Protein AF-A0A094ZV31-F1 (afdb_monomer)

Mean predicted aligned error: 3.97 Å

pLDDT: mean 92.71, std 7.33, range [64.81, 98.44]

Nearest PDB structures (foldseek):
  5xxu-assembly1_V  TM=3.524E-01  e=9.433E+00  Toxoplasma gondii

Secondary structure (DSSP, 8-state):
------------TT-------------GGGPPPHHHHTTTEEEEEEEEETTEEEEEEEEEE---

Structure (mmCIF, N/CA/C/O backbone):
data_AF-A0A094ZV31-F1
#
_entry.id   AF-A0A094ZV31-F1
#
loop_
_atom_site.group_PDB
_atom_site.id
_atom_site.type_symbol
_atom_site.label_atom_id
_atom_site.label_alt_id
_atom_site.label_comp_id
_atom_site.label_asym_id
_atom_site.label_entity_id
_atom_site.label_seq_id
_atom_site.pdbx_PDB_ins_code
_atom_site.Cartn_x
_atom_site.Cartn_y
_atom_site.Cartn_z
_atom_site.occupancy
_atom_site.B_iso_or_equiv
_atom_site.auth_seq_id
_atom_site.auth_comp_id
_atom_site.auth_asym_id
_atom_site.auth_atom_id
_atom_site.pdbx_PDB_model_num
ATOM 1 N N . MET A 1 1 ? 2.123 -11.351 -12.061 1.00 64.81 1 MET A N 1
ATOM 2 C CA . MET A 1 1 ? 1.519 -10.156 -11.433 1.00 64.81 1 MET A CA 1
ATOM 3 C C . MET A 1 1 ? 1.848 -10.246 -9.957 1.00 64.81 1 MET A C 1
ATOM 5 O O . MET A 1 1 ? 1.663 -11.323 -9.412 1.00 64.81 1 MET A O 1
ATOM 9 N N . ALA A 1 2 ? 2.435 -9.204 -9.369 1.00 81.31 2 ALA A N 1
ATOM 10 C CA . ALA A 1 2 ? 2.732 -9.194 -7.938 1.00 81.31 2 ALA A CA 1
ATOM 11 C C . ALA A 1 2 ? 1.456 -8.859 -7.158 1.00 81.31 2 ALA A C 1
ATOM 13 O O . ALA A 1 2 ? 0.685 -8.004 -7.601 1.00 81.31 2 ALA A O 1
ATOM 14 N N . ASP A 1 3 ? 1.250 -9.543 -6.039 1.00 88.88 3 ASP A N 1
ATOM 15 C CA . ASP A 1 3 ? 0.161 -9.292 -5.100 1.00 88.88 3 ASP A CA 1
ATOM 16 C C . ASP A 1 3 ? 0.765 -9.101 -3.706 1.00 88.88 3 ASP A C 1
ATOM 18 O O . ASP A 1 3 ? 1.715 -9.798 -3.336 1.00 88.88 3 ASP A O 1
ATOM 22 N N . TRP A 1 4 ? 0.244 -8.132 -2.962 1.00 92.56 4 TRP A N 1
ATOM 23 C CA . TRP A 1 4 ? 0.714 -7.783 -1.629 1.00 92.56 4 TRP A CA 1
ATOM 24 C C . TRP A 1 4 ? -0.480 -7.633 -0.695 1.00 92.56 4 TRP A C 1
ATOM 26 O O . TRP A 1 4 ? -1.421 -6.899 -0.994 1.00 92.56 4 TRP A O 1
ATOM 36 N N . SER A 1 5 ? -0.395 -8.283 0.465 1.00 94.62 5 SER A N 1
ATOM 37 C CA . 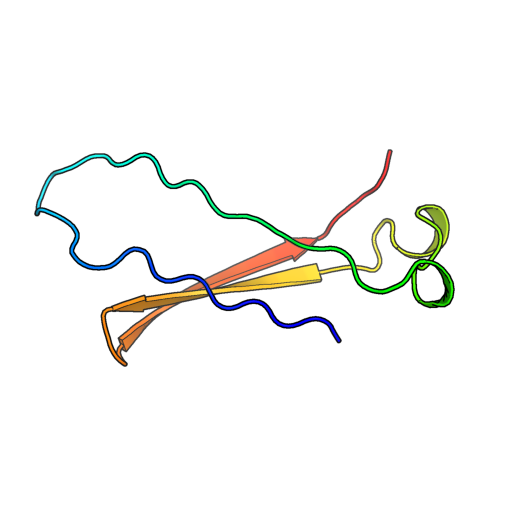SER A 1 5 ? -1.372 -8.150 1.542 1.00 94.62 5 SER A CA 1
ATOM 38 C C . SER A 1 5 ? -0.732 -7.458 2.738 1.00 94.62 5 SER A C 1
ATOM 40 O O . SER A 1 5 ? 0.373 -7.817 3.150 1.00 94.62 5 SER A O 1
ATOM 42 N N . PHE A 1 6 ? -1.437 -6.477 3.292 1.00 96.56 6 PHE A N 1
ATOM 43 C CA . PHE A 1 6 ? -1.027 -5.750 4.484 1.00 96.56 6 PHE A CA 1
ATOM 44 C C . PHE A 1 6 ? -2.230 -5.592 5.411 1.00 96.56 6 PHE A C 1
ATOM 46 O O . PHE A 1 6 ? -3.319 -5.246 4.957 1.00 96.56 6 PHE A O 1
ATOM 53 N N . GLU A 1 7 ? -2.018 -5.792 6.710 1.00 96.88 7 GLU A N 1
ATOM 54 C CA . GLU A 1 7 ? -3.049 -5.632 7.732 1.00 96.88 7 GLU A CA 1
ATOM 55 C C . GLU A 1 7 ? -2.637 -4.530 8.711 1.00 96.88 7 GLU A C 1
ATOM 57 O O . GLU A 1 7 ? -1.545 -4.563 9.279 1.00 96.88 7 GLU A O 1
ATOM 62 N N . PHE A 1 8 ? -3.504 -3.529 8.877 1.00 97.06 8 PHE A N 1
ATOM 63 C CA . PHE A 1 8 ? -3.319 -2.479 9.881 1.00 97.06 8 PHE A CA 1
ATOM 64 C C . PHE A 1 8 ? -3.944 -2.861 11.230 1.00 97.06 8 PHE A C 1
ATOM 66 O O . PHE A 1 8 ? -3.414 -2.516 12.283 1.00 97.06 8 PHE A O 1
ATOM 73 N N . GLY A 1 9 ? -5.062 -3.593 11.193 1.00 96.00 9 GLY A N 1
ATOM 74 C CA . GLY A 1 9 ? -5.862 -3.931 12.364 1.00 96.00 9 GLY A CA 1
ATOM 75 C C . GLY A 1 9 ? -6.831 -2.811 12.754 1.00 96.00 9 GLY A C 1
ATOM 76 O O . GLY A 1 9 ? -7.366 -2.099 11.905 1.00 96.00 9 GLY A O 1
ATOM 77 N N . PHE A 1 10 ? -7.087 -2.675 14.056 1.00 96.88 10 PHE A N 1
ATOM 78 C CA . PHE A 1 10 ? -8.078 -1.742 14.593 1.00 96.88 10 PHE A CA 1
ATOM 79 C C . PHE A 1 10 ? -7.680 -0.266 14.411 1.00 96.88 10 PHE A C 1
ATOM 81 O O . PHE A 1 10 ? -6.557 0.132 14.719 1.00 96.88 10 PHE A O 1
ATOM 88 N N . VAL A 1 11 ? -8.640 0.567 13.993 1.00 97.88 11 VAL A N 1
ATOM 89 C CA . VAL A 1 11 ? -8.486 2.023 13.841 1.00 97.88 11 VAL A CA 1
ATOM 90 C C . VAL A 1 11 ? -9.414 2.743 14.820 1.00 97.88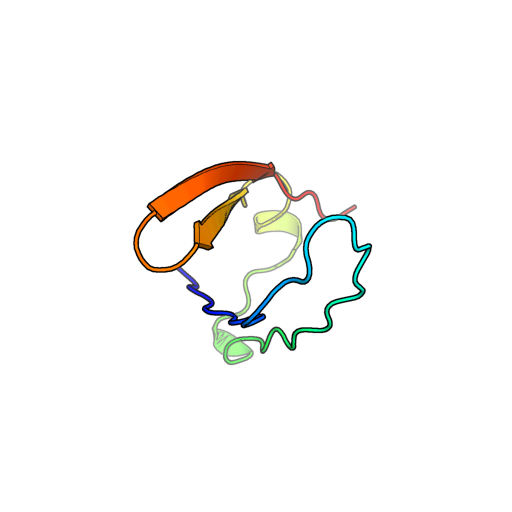 11 VAL A C 1
ATOM 92 O O . VAL A 1 11 ? -10.630 2.575 14.775 1.00 97.88 11 VAL A O 1
ATOM 95 N N . ILE A 1 12 ? -8.855 3.588 15.692 1.00 98.25 12 ILE A N 1
ATOM 96 C CA . ILE A 1 12 ? -9.642 4.369 16.659 1.00 98.25 12 ILE A CA 1
ATOM 97 C C . ILE A 1 12 ? -10.477 5.435 15.9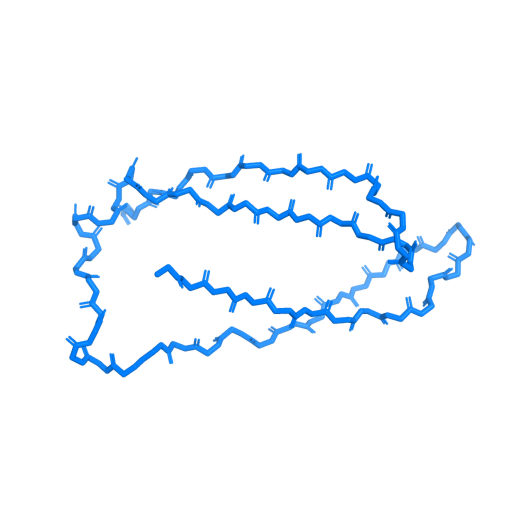14 1.00 98.25 12 ILE A C 1
ATOM 99 O O . ILE A 1 12 ? -9.913 6.182 15.106 1.00 98.25 12 ILE A O 1
ATOM 103 N N . PRO A 1 13 ? -11.786 5.586 16.196 1.00 97.81 13 PRO A N 1
ATOM 104 C CA . PRO A 1 13 ? -12.601 6.646 15.601 1.00 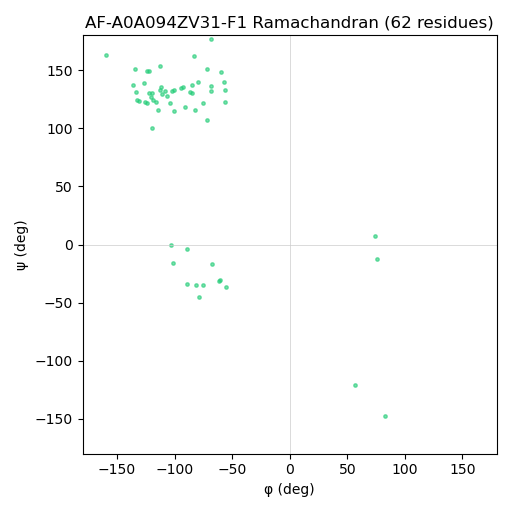97.81 13 PRO A CA 1
ATOM 105 C C . PRO A 1 13 ? -12.027 8.047 15.857 1.00 97.81 13 PRO A C 1
ATOM 107 O O . PRO A 1 13 ? -11.661 8.381 16.982 1.00 97.81 13 PRO A O 1
ATOM 110 N N . GLY A 1 14 ? -11.950 8.876 14.812 1.00 98.00 14 GLY A N 1
ATOM 111 C CA . GLY A 1 14 ? -11.414 10.242 14.897 1.00 98.00 14 GLY A CA 1
ATOM 112 C C . GLY A 1 14 ? -9.887 10.340 15.028 1.00 98.00 14 GLY A C 1
ATOM 113 O O . GLY A 1 14 ? -9.370 11.435 15.237 1.00 98.00 14 GLY A O 1
ATOM 114 N N . SER A 1 15 ? -9.157 9.225 14.909 1.00 98.06 15 SER A N 1
ATOM 115 C CA . SER A 1 15 ? -7.691 9.221 14.957 1.00 98.06 15 SER A CA 1
ATOM 116 C C . SER A 1 15 ? -7.040 9.559 13.611 1.00 98.06 15 SER A C 1
ATOM 118 O O . SER A 1 15 ? -7.646 9.465 12.545 1.00 98.06 15 SER A O 1
ATOM 120 N N . THR A 1 16 ? -5.764 9.937 13.671 1.00 98.12 16 THR A N 1
ATOM 121 C CA . THR A 1 16 ? -4.846 9.985 12.527 1.00 98.12 16 THR A CA 1
ATOM 122 C C . THR A 1 16 ? -3.691 9.043 12.835 1.00 98.12 16 THR A C 1
ATOM 124 O O . THR A 1 16 ? -3.132 9.109 13.928 1.00 98.12 16 THR A O 1
ATOM 127 N N . ASN A 1 17 ? -3.349 8.161 11.897 1.00 97.38 17 ASN A N 1
ATOM 128 C CA . ASN A 1 17 ? -2.393 7.081 12.127 1.00 97.38 17 ASN A CA 1
ATOM 129 C C . ASN A 1 17 ? -1.246 7.125 11.116 1.00 97.38 17 ASN A C 1
ATOM 131 O O . ASN A 1 17 ? -1.445 7.488 9.957 1.00 97.38 17 ASN A O 1
ATOM 135 N N . THR A 1 18 ? -0.069 6.678 11.550 1.00 97.81 18 THR A N 1
ATOM 136 C CA . THR A 1 18 ? 1.056 6.351 10.668 1.00 97.81 18 THR A CA 1
ATOM 137 C C . THR A 1 18 ? 1.132 4.838 10.521 1.00 97.81 18 THR A C 1
ATOM 139 O O . THR A 1 18 ? 1.116 4.121 11.519 1.00 97.81 18 THR A O 1
ATOM 142 N N . TRP A 1 19 ? 1.250 4.353 9.286 1.00 96.88 19 TRP A N 1
ATOM 143 C CA . TRP A 1 19 ? 1.395 2.931 8.986 1.00 96.88 19 TRP A CA 1
ATOM 144 C C . TRP A 1 19 ? 2.679 2.670 8.207 1.00 96.88 19 TRP A C 1
ATOM 146 O O . TRP A 1 19 ? 2.942 3.323 7.199 1.00 96.88 19 TRP A O 1
ATOM 156 N N . GLN A 1 20 ? 3.461 1.695 8.665 1.00 96.81 20 GLN A N 1
ATOM 157 C CA . GLN A 1 20 ? 4.653 1.220 7.978 1.00 96.81 20 GLN A CA 1
ATOM 158 C C . GLN A 1 20 ? 4.425 -0.200 7.458 1.00 96.81 20 GLN A C 1
ATOM 160 O O . GLN A 1 20 ? 3.920 -1.058 8.177 1.00 96.81 20 GLN A O 1
ATOM 165 N N . SER A 1 21 ? 4.829 -0.448 6.215 1.00 95.50 21 SER A N 1
ATOM 166 C CA . SER A 1 21 ? 4.777 -1.759 5.565 1.00 95.50 21 SER A CA 1
ATOM 167 C C . SER A 1 21 ? 6.094 -2.040 4.847 1.00 95.50 21 SER A C 1
ATOM 169 O O . SER A 1 21 ? 6.772 -1.111 4.405 1.00 95.50 21 SER A O 1
ATOM 171 N N . LEU A 1 22 ? 6.454 -3.318 4.727 1.00 94.31 22 LEU A N 1
ATOM 172 C CA . LEU A 1 22 ? 7.629 -3.761 3.979 1.00 94.31 22 LEU A CA 1
ATOM 173 C C . LEU A 1 22 ? 7.187 -4.350 2.639 1.00 94.31 22 LEU A C 1
ATOM 175 O O . LEU A 1 22 ? 6.435 -5.319 2.604 1.00 94.31 22 LEU A O 1
ATOM 179 N N . ILE A 1 23 ? 7.690 -3.788 1.541 1.00 92.38 23 ILE A N 1
ATOM 180 C CA . ILE A 1 23 ? 7.513 -4.353 0.201 1.00 92.38 23 ILE A CA 1
ATOM 181 C C . ILE A 1 23 ? 8.802 -5.080 -0.160 1.00 92.38 23 ILE A C 1
ATOM 183 O O . ILE A 1 23 ? 9.852 -4.454 -0.300 1.00 92.38 23 ILE A O 1
ATOM 187 N N . GLN A 1 24 ? 8.720 -6.399 -0.309 1.00 87.00 24 GLN A N 1
ATOM 188 C CA . GLN A 1 24 ? 9.851 -7.213 -0.735 1.00 87.00 24 GLN A CA 1
ATOM 189 C C . GLN A 1 24 ? 9.831 -7.392 -2.255 1.00 87.00 24 GLN A C 1
ATOM 191 O O . GLN A 1 24 ? 8.784 -7.648 -2.853 1.00 87.00 24 GLN A O 1
ATOM 196 N N . SER A 1 25 ? 10.999 -7.238 -2.876 1.00 81.69 25 SER A N 1
ATOM 197 C CA . SER A 1 25 ? 11.191 -7.517 -4.296 1.00 81.69 25 SER A CA 1
ATOM 198 C C . SER A 1 25 ? 11.162 -9.020 -4.570 1.00 81.69 25 SER A C 1
ATOM 200 O O . SER A 1 25 ? 11.579 -9.821 -3.732 1.00 81.69 25 SER A O 1
ATOM 202 N N . ASP A 1 26 ? 10.733 -9.393 -5.775 1.00 80.44 26 ASP A N 1
ATOM 203 C CA . ASP A 1 26 ? 10.968 -10.742 -6.297 1.00 80.44 26 ASP A CA 1
ATOM 204 C C . ASP A 1 26 ? 12.476 -10.952 -6.575 1.00 80.44 26 ASP A C 1
ATOM 206 O O . ASP A 1 26 ? 13.301 -10.045 -6.393 1.00 80.44 26 ASP A O 1
ATOM 210 N N . SER A 1 27 ? 12.857 -12.155 -6.997 1.00 81.00 27 SER A N 1
ATOM 211 C CA . SER A 1 27 ? 14.236 -12.486 -7.353 1.00 81.00 27 SER A CA 1
ATOM 212 C C . SER A 1 27 ? 14.768 -11.612 -8.505 1.00 81.00 27 SER A C 1
ATOM 214 O O . SER A 1 27 ? 14.026 -11.162 -9.379 1.00 81.00 27 SER A O 1
ATOM 216 N N . ALA A 1 28 ? 16.078 -11.332 -8.504 1.00 75.06 28 ALA A N 1
ATOM 217 C CA . ALA A 1 28 ? 16.696 -10.362 -9.418 1.00 75.06 28 ALA A CA 1
ATOM 218 C C . ALA A 1 28 ? 16.528 -10.717 -10.909 1.00 75.06 28 ALA A C 1
ATOM 220 O O . ALA A 1 28 ? 1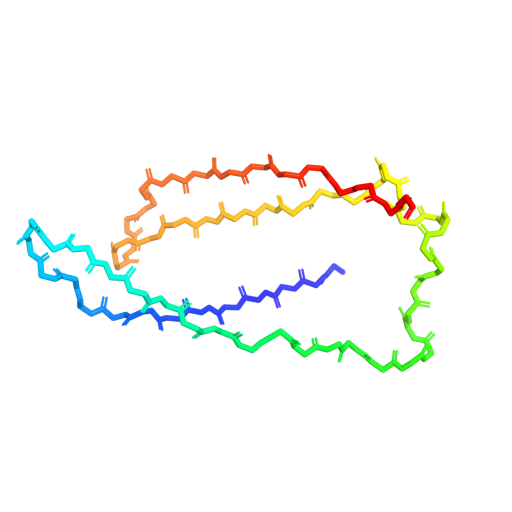6.423 -9.829 -11.750 1.00 75.06 28 ALA A O 1
ATOM 221 N N . ASP A 1 29 ? 16.448 -12.006 -11.232 1.00 75.38 29 ASP A N 1
ATOM 222 C CA . ASP A 1 29 ? 16.180 -12.549 -12.569 1.00 75.38 29 ASP A CA 1
ATOM 223 C C . ASP A 1 29 ? 14.759 -12.255 -13.080 1.00 75.38 29 ASP A C 1
ATOM 225 O O . ASP A 1 29 ? 14.505 -12.335 -14.282 1.00 75.38 29 ASP A O 1
ATOM 229 N N . ARG A 1 30 ? 13.839 -11.869 -12.190 1.00 76.31 30 ARG A N 1
ATOM 230 C CA . ARG A 1 30 ? 12.450 -11.499 -12.508 1.00 76.31 30 ARG A CA 1
ATOM 231 C C . ARG A 1 30 ? 12.208 -9.993 -12.493 1.00 76.31 30 ARG A C 1
ATOM 233 O O . ARG A 1 30 ? 11.092 -9.543 -12.761 1.00 76.31 30 ARG A O 1
ATOM 240 N N . MET A 1 31 ? 13.241 -9.204 -12.205 1.00 81.00 31 MET A N 1
ATOM 241 C CA . MET A 1 31 ? 13.145 -7.750 -12.206 1.00 81.00 31 MET A CA 1
ATOM 242 C C . MET A 1 31 ? 13.122 -7.217 -13.639 1.00 81.00 31 MET A C 1
ATOM 244 O O . MET A 1 31 ? 14.041 -7.420 -14.430 1.00 81.00 31 MET A O 1
ATOM 248 N N . ILE A 1 32 ? 12.052 -6.498 -13.971 1.00 82.56 32 ILE A N 1
ATOM 249 C CA . ILE A 1 32 ? 11.879 -5.872 -15.282 1.00 82.56 32 ILE A CA 1
ATOM 250 C C . ILE A 1 32 ? 12.583 -4.502 -15.275 1.00 82.56 32 ILE A C 1
ATOM 252 O O . ILE A 1 32 ? 12.428 -3.744 -14.314 1.00 82.56 32 ILE A O 1
ATOM 256 N N . PRO A 1 33 ? 13.323 -4.131 -16.338 1.00 86.62 33 PRO A N 1
ATOM 257 C CA . PRO A 1 33 ? 13.991 -2.834 -16.410 1.00 86.62 33 PRO A CA 1
ATOM 258 C C . PRO A 1 33 ? 13.030 -1.643 -16.259 1.00 86.62 33 PRO A C 1
ATOM 260 O O . PRO A 1 33 ? 11.966 -1.604 -16.880 1.00 86.62 33 PRO A O 1
ATOM 263 N N . ALA A 1 34 ? 13.450 -0.608 -15.521 1.00 87.44 34 ALA A N 1
ATOM 264 C CA . ALA A 1 34 ? 12.636 0.581 -15.228 1.00 87.44 34 ALA A CA 1
ATOM 265 C C . ALA A 1 34 ? 12.090 1.284 -16.487 1.00 87.44 34 ALA A C 1
ATOM 267 O O . ALA A 1 34 ? 10.940 1.717 -16.504 1.00 87.44 34 ALA A O 1
ATOM 268 N N . LYS A 1 35 ? 12.875 1.329 -17.575 1.00 88.94 35 LYS A N 1
ATOM 269 C CA . LYS A 1 35 ? 12.453 1.907 -18.866 1.00 88.94 35 LYS A CA 1
ATOM 270 C C . LYS A 1 35 ? 11.249 1.183 -19.481 1.00 88.94 35 LYS A C 1
ATOM 272 O O . LYS A 1 35 ? 10.456 1.811 -20.169 1.00 88.94 35 LYS A O 1
ATOM 277 N N . VAL A 1 36 ? 11.116 -0.122 -19.241 1.00 89.44 36 VAL A N 1
ATOM 278 C CA . VAL A 1 36 ? 9.975 -0.923 -19.713 1.00 89.44 36 VAL A CA 1
ATOM 279 C C . VAL A 1 36 ? 8.774 -0.745 -18.783 1.00 89.44 36 VAL A C 1
ATOM 281 O O . VAL A 1 36 ? 7.639 -0.713 -19.248 1.00 89.44 36 VAL A O 1
ATOM 284 N N . LEU A 1 37 ? 9.010 -0.594 -17.477 1.00 90.75 37 LEU A N 1
ATOM 285 C CA . LEU A 1 37 ? 7.948 -0.426 -16.483 1.00 90.75 37 LEU A CA 1
ATOM 286 C C . LEU A 1 37 ? 7.315 0.973 -16.494 1.00 90.75 37 LEU A C 1
ATOM 288 O O . LEU A 1 37 ? 6.115 1.101 -16.243 1.00 90.75 37 LEU A O 1
ATOM 292 N N . SER A 1 38 ? 8.102 2.014 -16.775 1.00 93.94 38 SER A N 1
ATOM 293 C CA . SER A 1 38 ? 7.658 3.412 -16.727 1.00 93.94 38 SER A CA 1
ATOM 294 C C . SER A 1 38 ? 6.451 3.650 -17.634 1.00 93.94 38 SER A C 1
ATOM 296 O O . SER A 1 38 ? 6.481 3.353 -18.825 1.00 93.94 38 SER A O 1
ATOM 298 N N . GLY A 1 39 ? 5.354 4.137 -17.055 1.00 95.00 39 GLY A N 1
ATOM 299 C CA . GLY A 1 39 ? 4.087 4.378 -17.741 1.00 95.00 39 GLY A CA 1
ATOM 300 C C . GLY A 1 39 ?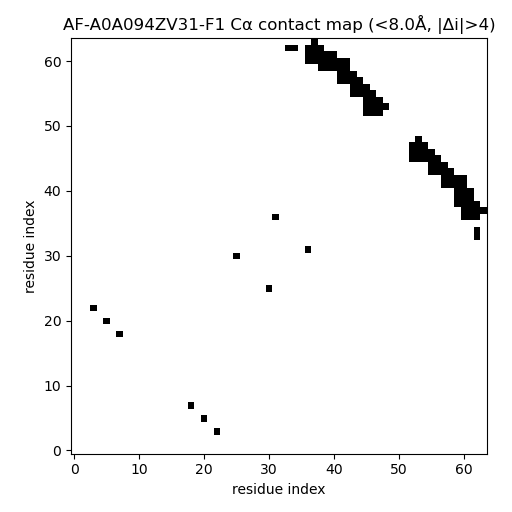 3.260 3.123 -18.031 1.00 95.00 39 GLY A C 1
ATOM 301 O O . GLY A 1 39 ? 2.072 3.256 -18.317 1.00 95.00 39 GLY A O 1
ATOM 302 N N . ASN A 1 40 ? 3.821 1.919 -17.896 1.00 94.00 40 ASN A N 1
ATOM 303 C CA . ASN A 1 40 ? 3.149 0.649 -18.196 1.00 94.00 40 ASN A CA 1
ATOM 304 C C . ASN A 1 40 ? 2.634 -0.081 -16.947 1.00 94.00 40 ASN A C 1
ATOM 306 O O . ASN A 1 40 ? 1.783 -0.962 -17.061 1.00 94.00 40 ASN A O 1
ATOM 310 N N . VAL A 1 41 ? 3.096 0.301 -15.753 1.00 93.31 41 VAL A N 1
ATOM 311 C CA . VAL A 1 41 ? 2.643 -0.276 -14.478 1.00 93.31 41 VAL A CA 1
ATOM 312 C C . VAL A 1 41 ? 1.515 0.549 -13.867 1.00 93.31 41 VAL A C 1
ATOM 314 O O . VAL A 1 41 ? 1.601 1.774 -13.764 1.00 93.31 41 VAL A O 1
ATOM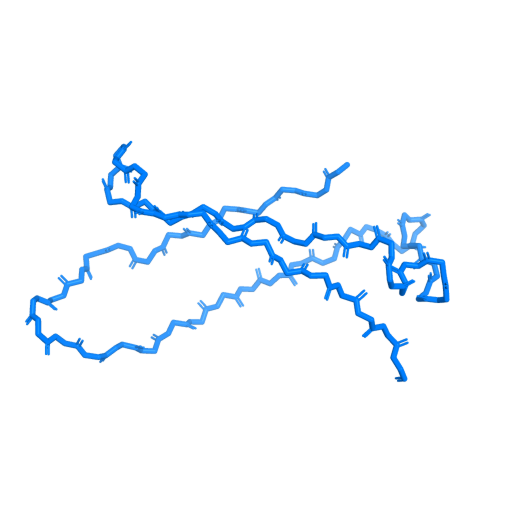 317 N N . VAL A 1 42 ? 0.471 -0.143 -13.406 1.00 96.25 42 VAL A N 1
ATOM 318 C CA . VAL A 1 42 ? -0.591 0.423 -12.568 1.00 96.25 42 VAL A CA 1
ATOM 319 C C . VAL A 1 42 ? -0.684 -0.389 -11.283 1.00 96.25 42 VAL A C 1
ATOM 321 O O . VAL A 1 42 ? -0.935 -1.591 -11.333 1.00 96.25 42 VAL A O 1
ATOM 324 N N . ILE A 1 43 ? -0.511 0.271 -10.140 1.00 95.75 43 ILE A N 1
ATOM 325 C CA . ILE A 1 43 ? -0.785 -0.306 -8.824 1.00 95.75 43 ILE A CA 1
ATOM 326 C C . ILE A 1 43 ? -2.272 -0.124 -8.539 1.00 95.75 43 ILE A C 1
ATOM 328 O O . ILE A 1 43 ? -2.814 0.973 -8.703 1.00 95.75 43 ILE A O 1
ATOM 332 N N . VAL A 1 44 ? -2.934 -1.206 -8.139 1.00 97.81 44 VAL A N 1
ATOM 333 C CA . VAL A 1 44 ? -4.341 -1.199 -7.742 1.00 97.81 44 VAL A CA 1
ATOM 334 C C . VAL A 1 44 ? -4.413 -1.549 -6.266 1.00 97.81 44 VAL A C 1
ATOM 336 O O . VAL A 1 44 ? -4.066 -2.666 -5.894 1.00 97.81 44 VAL A O 1
ATOM 339 N N . THR A 1 45 ? -4.883 -0.617 -5.444 1.00 97.81 45 THR A N 1
ATOM 340 C CA . THR A 1 45 ? -5.015 -0.828 -3.998 1.00 97.81 45 THR A CA 1
ATOM 341 C C . THR A 1 45 ? -6.486 -0.947 -3.638 1.00 97.81 45 THR A C 1
ATOM 343 O O . THR A 1 45 ? -7.306 -0.131 -4.064 1.00 97.81 45 THR A O 1
ATOM 346 N N . HIS A 1 46 ? -6.818 -1.971 -2.860 1.00 98.31 46 HIS A N 1
ATOM 347 C CA . HIS A 1 46 ? -8.144 -2.172 -2.289 1.00 98.31 46 HIS A CA 1
ATOM 348 C C . HIS A 1 46 ? -8.043 -1.948 -0.779 1.00 98.31 46 HIS A C 1
ATOM 350 O O . HIS A 1 46 ? -7.153 -2.507 -0.142 1.00 98.31 46 HIS A O 1
ATOM 356 N N . PHE A 1 47 ? -8.924 -1.118 -0.227 1.00 98.12 47 PHE A N 1
ATOM 357 C CA . PHE A 1 47 ? -8.979 -0.832 1.207 1.00 98.12 47 PHE A CA 1
ATOM 358 C C . PHE A 1 47 ? -10.192 -1.525 1.809 1.00 98.12 47 PHE A C 1
ATOM 360 O O . PHE A 1 47 ? -11.303 -1.334 1.308 1.00 98.12 47 PHE A O 1
ATOM 367 N N . TYR A 1 48 ? -9.975 -2.296 2.871 1.00 98.25 48 TYR A N 1
ATOM 368 C CA . TYR A 1 48 ? -11.004 -3.111 3.507 1.00 98.25 48 TYR A CA 1
ATOM 369 C C . TYR A 1 48 ? -11.184 -2.768 4.989 1.00 98.25 48 TYR A C 1
ATOM 371 O O . TYR A 1 48 ? -10.221 -2.399 5.659 1.00 98.25 48 TYR A O 1
ATOM 379 N N . ASP A 1 49 ? -12.414 -2.935 5.475 1.00 97.69 49 ASP A N 1
ATOM 380 C CA . ASP A 1 49 ? -12.765 -3.063 6.893 1.00 97.69 49 ASP A CA 1
ATOM 381 C C . ASP A 1 49 ? -13.433 -4.436 7.089 1.00 97.69 49 ASP A C 1
ATOM 383 O O . ASP A 1 49 ? -14.574 -4.652 6.671 1.00 97.69 49 ASP A O 1
ATOM 387 N N . GLY A 1 50 ? -12.675 -5.413 7.597 1.00 95.50 50 GLY A N 1
ATOM 388 C CA . GLY A 1 50 ? -13.052 -6.826 7.501 1.00 95.50 50 GLY A CA 1
ATOM 389 C C . GLY A 1 50 ? -13.255 -7.241 6.038 1.00 95.50 50 GLY A C 1
ATOM 390 O O . GLY A 1 50 ? -12.354 -7.082 5.218 1.00 95.50 50 GLY A O 1
ATOM 391 N N . ASP A 1 51 ? -14.455 -7.716 5.697 1.00 97.12 51 ASP A N 1
ATOM 392 C CA . ASP A 1 51 ? -14.823 -8.101 4.323 1.00 97.12 51 ASP A CA 1
ATOM 393 C C . ASP A 1 51 ? -15.407 -6.938 3.491 1.00 97.12 51 ASP A C 1
ATOM 395 O O . ASP A 1 51 ? -15.702 -7.092 2.300 1.00 97.12 51 ASP A O 1
ATOM 399 N N . LEU A 1 52 ? -15.602 -5.756 4.088 1.00 97.94 52 LEU A N 1
ATOM 400 C CA . LEU A 1 52 ? -16.189 -4.602 3.409 1.00 97.94 52 LEU A CA 1
ATOM 401 C C . LEU A 1 52 ? -15.135 -3.861 2.581 1.00 97.94 52 LEU A C 1
ATOM 403 O O . LEU A 1 52 ? -14.227 -3.246 3.133 1.00 97.94 52 LEU A O 1
ATOM 407 N N . LEU A 1 53 ? -15.294 -3.837 1.255 1.00 98.19 53 LEU A N 1
ATOM 408 C CA . LEU A 1 53 ? -14.487 -2.983 0.378 1.00 98.19 53 LEU A CA 1
ATOM 409 C C . LEU A 1 53 ? -14.898 -1.512 0.547 1.00 98.19 53 LEU A C 1
ATOM 411 O O . LEU A 1 53 ? -15.941 -1.090 0.049 1.00 98.19 53 LEU A O 1
ATOM 415 N N . VAL A 1 54 ? -14.049 -0.721 1.197 1.00 98.25 54 VAL A N 1
ATOM 416 C CA . 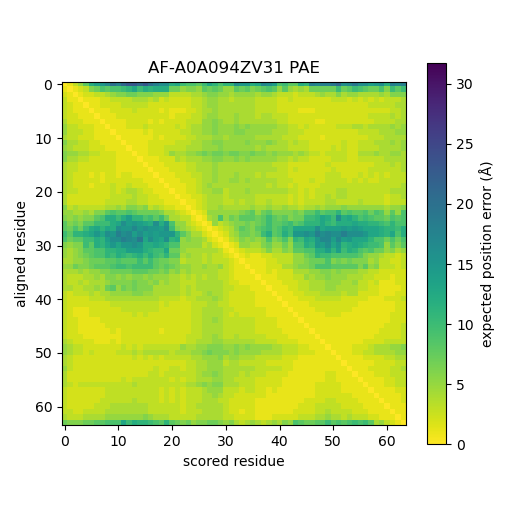VAL A 1 54 ? -14.278 0.711 1.437 1.00 98.25 54 VAL A CA 1
ATOM 417 C C . VAL A 1 54 ? -13.969 1.529 0.187 1.00 98.25 54 VAL A C 1
ATOM 419 O O . VAL A 1 54 ? -14.724 2.423 -0.191 1.00 98.25 54 VAL A O 1
ATOM 422 N N . SER A 1 55 ? -12.842 1.248 -0.470 1.00 98.38 55 SER A N 1
ATOM 423 C CA . SER A 1 55 ? -12.462 1.956 -1.693 1.00 98.38 55 SER A CA 1
ATOM 424 C C . SER A 1 55 ? -11.453 1.186 -2.538 1.00 98.38 55 SER A C 1
ATOM 426 O O . SER A 1 55 ? -10.783 0.257 -2.080 1.00 98.38 55 SER A O 1
ATOM 428 N N . LYS A 1 56 ? -11.339 1.607 -3.799 1.00 98.44 56 LYS A N 1
ATOM 429 C CA . LYS A 1 56 ? -10.379 1.087 -4.768 1.00 98.44 56 LYS A CA 1
ATOM 430 C C . LYS A 1 56 ? -9.659 2.244 -5.444 1.00 98.44 56 LYS A C 1
ATOM 432 O O . LYS A 1 56 ? -10.305 3.083 -6.070 1.00 98.44 56 LYS A O 1
ATOM 437 N N . SER A 1 57 ? -8.334 2.257 -5.376 1.00 98.19 57 SER A N 1
ATOM 438 C CA . SER A 1 57 ? -7.500 3.246 -6.058 1.00 98.19 57 SER A CA 1
ATOM 439 C C . SER A 1 57 ? -6.677 2.601 -7.172 1.00 98.19 57 SER A C 1
ATOM 441 O O . SER A 1 57 ? -6.402 1.398 -7.168 1.00 98.19 57 SER A O 1
ATOM 443 N N . LYS A 1 58 ? -6.319 3.405 -8.176 1.00 98.19 58 LYS A N 1
ATOM 444 C CA . LYS A 1 58 ? -5.427 3.016 -9.271 1.00 98.19 58 LYS A CA 1
ATOM 445 C C . LYS A 1 58 ? -4.390 4.111 -9.467 1.00 98.19 58 LYS A C 1
ATOM 447 O O . LYS A 1 58 ? -4.764 5.256 -9.708 1.00 98.19 58 LYS A O 1
ATOM 452 N N . VAL A 1 59 ? -3.112 3.758 -9.405 1.00 98.00 59 VAL A N 1
ATOM 453 C CA . VAL A 1 59 ? -1.997 4.699 -9.567 1.00 98.00 59 VAL A CA 1
ATOM 454 C C . VAL A 1 59 ? -1.072 4.191 -10.664 1.00 98.00 59 VAL A C 1
ATOM 456 O O . VAL A 1 59 ? -0.574 3.070 -10.586 1.00 98.00 59 VAL A O 1
ATOM 459 N N . ARG A 1 60 ? -0.848 5.004 -11.701 1.00 97.56 60 ARG A N 1
ATOM 460 C CA . ARG A 1 60 ? 0.116 4.699 -12.767 1.00 97.56 60 ARG A CA 1
ATOM 461 C C . ARG A 1 60 ? 1.504 5.179 -12.357 1.00 97.56 60 ARG A C 1
ATOM 463 O O . ARG A 1 60 ? 1.649 6.322 -11.936 1.00 97.56 60 ARG A O 1
ATOM 470 N N . ILE A 1 61 ? 2.503 4.316 -12.508 1.00 95.69 61 ILE A N 1
ATOM 471 C CA . ILE A 1 61 ? 3.877 4.590 -12.082 1.00 95.69 61 ILE A CA 1
ATOM 472 C C . ILE A 1 61 ? 4.726 5.007 -13.279 1.00 95.69 61 ILE A C 1
ATOM 474 O O . ILE A 1 61 ? 4.718 4.345 -14.317 1.00 95.69 61 ILE A O 1
ATOM 478 N N . PHE A 1 62 ? 5.489 6.083 -13.107 1.00 95.31 62 PHE A N 1
ATOM 479 C CA . PHE A 1 62 ? 6.525 6.524 -14.032 1.00 95.31 62 PHE A CA 1
ATOM 480 C C . PHE A 1 62 ? 7.858 6.538 -13.284 1.00 95.31 62 PHE A C 1
ATOM 482 O O . PHE A 1 62 ? 7.963 7.133 -12.216 1.00 95.31 62 PHE A O 1
ATOM 489 N N . TYR A 1 63 ? 8.857 5.868 -13.847 1.00 90.62 63 TYR A N 1
ATOM 490 C CA . TYR A 1 63 ? 10.250 5.986 -13.430 1.00 90.62 63 TYR A CA 1
ATOM 491 C C . TYR A 1 63 ? 10.868 7.103 -14.276 1.00 90.62 63 TYR A C 1
ATOM 493 O O . TYR A 1 63 ? 10.848 6.993 -15.509 1.00 90.62 63 TYR A O 1
ATOM 501 N N . VAL A 1 64 ? 11.330 8.172 -13.623 1.00 91.31 64 VAL A N 1
ATOM 502 C CA . VAL A 1 64 ? 11.897 9.393 -14.227 1.00 91.31 64 VAL A CA 1
ATOM 503 C C . VAL A 1 64 ? 13.328 9.619 -13.774 1.00 91.31 64 VAL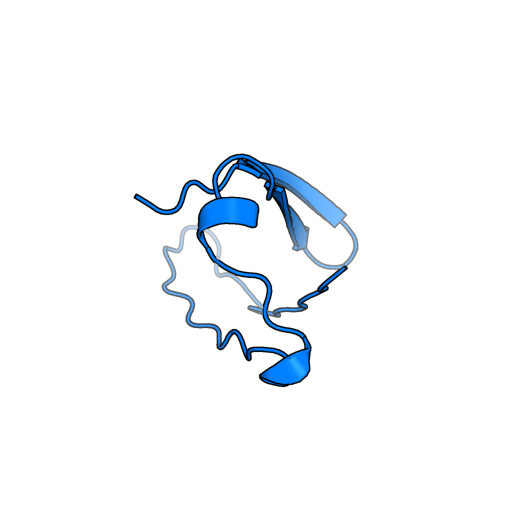 A C 1
ATOM 505 O O . VAL A 1 64 ? 13.642 9.222 -12.629 1.00 91.31 64 VAL A O 1
#

Sequence (64 aa):
MADWSFEFGFVIPGSTNTWQSLIQSDSADRMIPAKVLSGNVVIVTHFYDGDLLVSKSKVRIFYV

Organism: Schistosoma haematobium (NCBI:txid6185)

Foldseek 3Di:
DDDDDDDPPDDDPPDDDDDDDDDDDDDPVPDDDLVVQAQVDKDWDFDDDVPDGPDIDIDRHGDD

Radius of gyration: 15.19 Å; Cα contacts (8 Å, |Δi|>4): 52; chains: 1; bounding box: 33×23×36 Å

Solvent-accessible surface area (backbone atoms only — not comparable to full-atom values): 4733 Å² total; per-residue (Å²): 133,92,85,86,88,85,84,88,76,89,76,67,88,95,65,87,85,89,84,88,83,87,86,80,79,78,61,79,93,73,60,74,59,57,83,70,42,35,72,68,39,67,53,72,50,76,43,65,60,87,91,44,76,75,48,78,50,77,48,76,42,69,70,128

InterPro domains:
  IPR008015 GMP phosphodiesterase, delta subunit [PF05351] (3-63)
  IPR014756 Immunoglobulin E-set [SSF81296] (3-64)
  IPR037036 GMP phosphodiesterase, delta subunit superfamily [G3DSA:2.70.50.40] (1-64)